Protein AF-A0A0D8ZLC8-F1 (afdb_monomer_lite)

Sequence (108 aa):
MIQVIFEQKEGVIIPVIACDVCNKRIEDVMQAAAVNLSILDMGKTPTKVLHVHKGKCHDLAEAQVKEQHGHYAGWEELSTHLYYLCYNLGLTPQWFEERDRQFEDDGV

Structure (mmCIF, N/CA/C/O backbone):
data_AF-A0A0D8ZLC8-F1
#
_entry.id   AF-A0A0D8ZLC8-F1
#
loop_
_atom_site.group_PDB
_atom_site.id
_atom_site.type_symbol
_atom_site.label_atom_id
_atom_site.label_alt_id
_atom_site.label_comp_id
_atom_site.label_asym_id
_atom_site.label_entity_id
_atom_site.label_seq_id
_atom_site.pdbx_PDB_ins_code
_atom_site.Cartn_x
_atom_site.Cartn_y
_atom_site.Cartn_z
_atom_site.occupancy
_atom_site.B_iso_or_equiv
_atom_site.auth_seq_id
_atom_site.auth_comp_id
_atom_site.auth_asym_id
_atom_site.auth_atom_id
_atom_site.pdbx_PDB_model_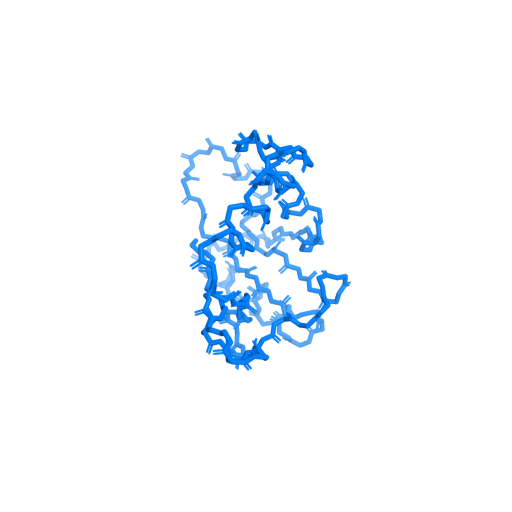num
ATOM 1 N N . MET A 1 1 ? -5.834 3.365 -7.049 1.00 77.38 1 MET A N 1
ATOM 2 C CA . MET A 1 1 ? -7.040 3.169 -6.217 1.00 77.38 1 MET A CA 1
ATOM 3 C C . MET A 1 1 ? -6.702 2.053 -5.251 1.00 77.38 1 MET A C 1
ATOM 5 O O . MET A 1 1 ? -6.269 1.017 -5.731 1.00 77.38 1 MET A O 1
ATOM 9 N N . ILE A 1 2 ? -6.784 2.300 -3.943 1.00 87.19 2 ILE A N 1
ATOM 10 C CA . ILE A 1 2 ? -6.483 1.287 -2.921 1.00 87.19 2 ILE A CA 1
ATOM 11 C C . ILE A 1 2 ? -7.651 0.302 -2.891 1.00 87.19 2 ILE A C 1
ATOM 13 O O . ILE A 1 2 ? -8.794 0.729 -2.718 1.00 87.19 2 ILE A O 1
ATOM 17 N N . GLN A 1 3 ? -7.380 -0.988 -3.087 1.00 92.75 3 GLN A N 1
ATOM 18 C CA . GLN A 1 3 ? -8.407 -2.011 -2.952 1.00 92.75 3 GLN A CA 1
ATOM 19 C C . GLN A 1 3 ? -8.657 -2.289 -1.470 1.00 92.75 3 GLN A C 1
ATOM 21 O O . GLN A 1 3 ? -7.728 -2.560 -0.708 1.00 92.75 3 GLN A O 1
ATOM 26 N N . VAL A 1 4 ? -9.924 -2.226 -1.065 1.00 94.81 4 VAL A N 1
ATOM 27 C CA . VAL A 1 4 ? -10.349 -2.496 0.309 1.00 94.81 4 VAL A CA 1
ATOM 28 C C . VAL A 1 4 ? -11.380 -3.616 0.345 1.00 94.81 4 VAL A C 1
ATOM 30 O O . VAL A 1 4 ? -12.185 -3.765 -0.575 1.00 94.81 4 VAL A O 1
ATOM 33 N N . ILE A 1 5 ? -11.358 -4.387 1.424 1.00 94.75 5 ILE A N 1
ATOM 34 C CA . ILE A 1 5 ? -12.447 -5.277 1.834 1.00 94.75 5 ILE A CA 1
ATOM 35 C C . ILE A 1 5 ? -12.943 -4.824 3.207 1.00 94.75 5 ILE A C 1
ATOM 37 O O . ILE A 1 5 ? -12.228 -4.132 3.929 1.00 94.75 5 ILE A O 1
ATOM 41 N N . PHE A 1 6 ? -14.174 -5.180 3.553 1.00 93.19 6 PHE A N 1
ATOM 42 C CA . PHE A 1 6 ? -14.757 -4.849 4.849 1.00 93.19 6 PHE A CA 1
ATOM 43 C C . PHE A 1 6 ? -14.756 -6.087 5.737 1.00 93.19 6 PHE A C 1
ATOM 45 O O . PHE A 1 6 ? -15.240 -7.144 5.332 1.00 93.19 6 PHE A O 1
ATOM 52 N N . GLU A 1 7 ? -14.212 -5.948 6.940 1.00 90.00 7 GLU A N 1
ATOM 53 C CA . GLU A 1 7 ? -14.169 -7.004 7.948 1.00 90.00 7 GLU A CA 1
ATOM 54 C C . GLU A 1 7 ? -14.911 -6.559 9.204 1.00 90.00 7 GLU A C 1
ATOM 56 O O . GLU A 1 7 ? -14.916 -5.379 9.546 1.00 90.00 7 GLU A O 1
ATOM 61 N N . GLN A 1 8 ? -15.531 -7.509 9.905 1.00 88.38 8 GLN A N 1
ATOM 62 C CA . GLN A 1 8 ? -16.115 -7.246 11.214 1.00 88.38 8 GLN A CA 1
ATOM 63 C C . GLN A 1 8 ? -15.069 -7.514 12.298 1.00 88.38 8 GLN A C 1
ATOM 65 O O . GLN A 1 8 ? -14.565 -8.632 12.414 1.00 88.38 8 GLN A O 1
ATOM 70 N N . LYS A 1 9 ? -14.765 -6.506 13.113 1.00 79.94 9 LYS A N 1
ATOM 71 C CA . LYS A 1 9 ? -13.901 -6.618 14.288 1.00 79.94 9 LYS A CA 1
ATOM 72 C C . LYS A 1 9 ? -14.623 -6.008 15.481 1.00 79.94 9 LYS A C 1
ATOM 74 O O . LYS A 1 9 ? -15.055 -4.868 15.410 1.00 79.94 9 LYS A O 1
ATOM 79 N N . GLU A 1 10 ? -14.776 -6.785 16.554 1.00 83.94 10 GLU A N 1
ATOM 80 C CA . GLU A 1 10 ? -15.400 -6.320 17.809 1.00 83.94 10 GLU A CA 1
ATOM 81 C C . GLU A 1 10 ? -16.801 -5.708 17.606 1.00 83.94 10 GLU A C 1
ATOM 83 O O . GLU A 1 10 ? -17.203 -4.781 18.290 1.00 83.94 10 GLU A O 1
ATOM 88 N N . GLY A 1 11 ? -17.567 -6.245 16.649 1.00 83.19 11 GLY A N 1
ATOM 89 C CA . GLY A 1 11 ? -18.906 -5.747 16.313 1.00 83.19 11 GLY A CA 1
ATOM 90 C C . GLY A 1 11 ? -18.924 -4.631 15.264 1.00 83.19 11 GLY A C 1
ATOM 91 O O . GLY A 1 11 ? -19.959 -4.440 14.630 1.00 83.19 11 GLY A O 1
ATOM 92 N N . VAL A 1 12 ? -17.784 -3.997 14.982 1.00 78.44 12 VAL A N 1
ATOM 93 C CA . VAL A 1 12 ? -17.655 -2.877 14.041 1.00 78.44 12 VAL A CA 1
ATOM 94 C C . VAL A 1 12 ? -17.198 -3.363 12.665 1.00 78.44 12 VAL A C 1
ATOM 96 O O . VAL A 1 12 ? -16.306 -4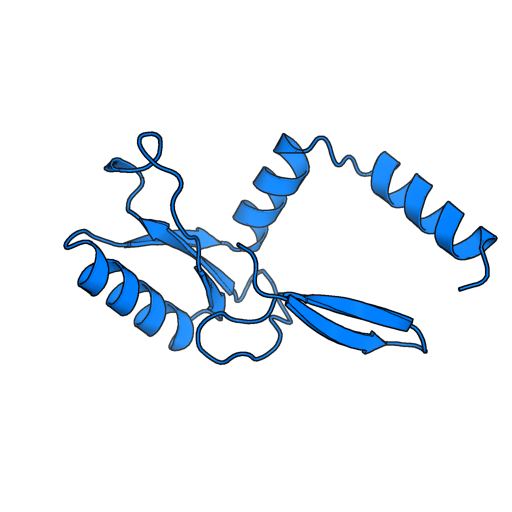.204 12.552 1.00 78.44 12 VAL A O 1
ATOM 99 N N . ILE A 1 13 ? -17.801 -2.836 11.595 1.00 87.75 13 ILE A N 1
ATOM 100 C CA . ILE A 1 13 ? -17.371 -3.093 10.214 1.00 87.75 13 ILE A CA 1
ATOM 101 C C . ILE A 1 13 ? -16.285 -2.080 9.844 1.00 87.75 13 ILE A C 1
ATOM 103 O O . ILE A 1 13 ? -16.564 -0.889 9.721 1.00 87.75 13 ILE A O 1
ATOM 107 N N . ILE A 1 14 ? -15.059 -2.556 9.632 1.00 88.69 14 ILE A N 1
ATOM 108 C CA . ILE A 1 14 ? -13.896 -1.725 9.312 1.00 88.69 14 ILE A CA 1
ATOM 109 C C . ILE A 1 14 ? -13.350 -2.037 7.911 1.00 88.69 14 ILE A C 1
ATOM 111 O O . ILE A 1 14 ? -13.314 -3.203 7.505 1.00 88.69 14 ILE A O 1
ATOM 115 N N . PRO A 1 15 ? -12.908 -1.024 7.146 1.00 93.19 15 PRO A N 1
ATOM 116 C CA . PRO A 1 15 ? -12.197 -1.253 5.899 1.00 93.19 15 PRO A CA 1
ATOM 117 C C . PRO A 1 15 ? -10.762 -1.713 6.183 1.00 93.19 15 PRO A C 1
ATOM 119 O O . PRO A 1 15 ? -10.059 -1.138 7.013 1.00 93.19 15 PRO A O 1
ATOM 122 N N . VAL A 1 16 ? -10.298 -2.717 5.445 1.00 94.50 16 VAL A N 1
ATOM 123 C CA . VAL A 1 16 ? -8.910 -3.190 5.466 1.00 94.50 16 VAL A CA 1
ATOM 124 C C . VAL A 1 16 ? -8.365 -3.259 4.045 1.00 94.50 16 VAL A C 1
ATOM 126 O O . VAL A 1 16 ? -9.103 -3.522 3.094 1.00 94.50 16 VAL A O 1
ATOM 129 N N . ILE A 1 17 ? -7.063 -3.021 3.886 1.00 96.06 17 ILE A N 1
ATOM 130 C CA . ILE A 1 17 ? -6.407 -3.085 2.577 1.00 96.06 17 ILE A CA 1
ATOM 131 C C . ILE A 1 17 ? -6.351 -4.547 2.124 1.00 96.06 17 ILE A C 1
ATOM 133 O O . ILE A 1 17 ? -5.887 -5.423 2.860 1.00 96.06 17 ILE A O 1
ATOM 137 N N . ALA A 1 18 ? -6.808 -4.802 0.902 1.00 97.44 18 ALA A N 1
ATOM 138 C CA . ALA A 1 18 ? -6.710 -6.101 0.257 1.00 97.44 18 ALA A CA 1
ATOM 139 C C . ALA A 1 18 ? -5.552 -6.115 -0.741 1.00 97.44 18 ALA A C 1
ATOM 141 O O . ALA A 1 18 ? -5.291 -5.133 -1.430 1.00 97.44 18 ALA A O 1
ATOM 142 N N . CYS A 1 19 ? -4.880 -7.259 -0.832 1.00 98.00 19 CYS A N 1
ATOM 143 C CA . CYS A 1 19 ? -3.869 -7.502 -1.845 1.00 98.00 19 CYS A CA 1
ATOM 144 C C . CYS A 1 19 ? -4.519 -7.533 -3.234 1.00 98.00 19 CYS A C 1
ATOM 146 O O . CYS A 1 19 ? -5.364 -8.393 -3.489 1.00 98.00 19 CYS A O 1
ATOM 148 N N . ASP A 1 20 ? -4.075 -6.661 -4.140 1.00 97.19 20 ASP A N 1
ATOM 149 C CA . ASP A 1 20 ? -4.584 -6.545 -5.517 1.00 97.19 20 ASP A CA 1
ATOM 150 C C . ASP A 1 20 ? -4.408 -7.842 -6.346 1.00 97.19 20 ASP A C 1
ATOM 152 O O . ASP A 1 20 ? -5.018 -7.995 -7.402 1.00 97.19 20 ASP A O 1
ATOM 156 N N . VAL A 1 21 ? -3.581 -8.792 -5.884 1.00 97.06 21 VAL A N 1
ATOM 157 C CA . VAL A 1 21 ? -3.313 -10.069 -6.575 1.00 97.06 21 VAL A CA 1
ATOM 158 C C . VAL A 1 21 ? -4.135 -11.225 -6.008 1.00 97.06 21 VAL A C 1
ATOM 160 O O . VAL A 1 21 ? -4.783 -11.950 -6.759 1.00 97.06 21 VAL A O 1
ATOM 163 N N . CYS A 1 22 ? -4.103 -11.447 -4.691 1.00 97.31 22 CYS A N 1
ATOM 164 C CA . CYS A 1 22 ? -4.763 -12.608 -4.080 1.00 97.31 22 CYS A CA 1
ATOM 165 C C . CYS A 1 22 ? -6.117 -12.284 -3.432 1.00 97.31 22 CYS A C 1
ATOM 167 O O . CYS A 1 22 ? -6.787 -13.199 -2.955 1.00 97.31 22 CYS A O 1
ATOM 169 N N . ASN A 1 23 ? -6.510 -11.005 -3.404 1.00 96.19 23 ASN A N 1
ATOM 170 C CA . ASN A 1 23 ? -7.731 -10.475 -2.786 1.00 96.19 23 ASN A CA 1
ATOM 171 C C . ASN A 1 23 ? -7.877 -10.751 -1.279 1.00 96.19 23 ASN A C 1
ATOM 173 O O . ASN A 1 23 ? -8.949 -10.545 -0.716 1.00 96.19 23 ASN A O 1
ATOM 177 N N . LYS A 1 24 ? -6.815 -11.211 -0.608 1.00 96.56 24 LYS A N 1
ATOM 178 C CA . LYS A 1 24 ? -6.794 -11.394 0.848 1.00 96.56 24 LYS A CA 1
ATOM 179 C C . LYS A 1 24 ? -6.317 -10.125 1.539 1.00 96.56 24 LYS A C 1
ATOM 181 O O . LYS A 1 24 ? -5.544 -9.358 0.960 1.00 96.56 24 LYS A O 1
ATOM 186 N N . ARG A 1 25 ? -6.726 -9.947 2.794 1.00 96.38 25 ARG A N 1
ATOM 187 C CA . ARG A 1 25 ? -6.263 -8.865 3.663 1.00 96.38 25 ARG A CA 1
ATOM 188 C C . ARG A 1 25 ? -4.736 -8.810 3.745 1.00 96.38 25 ARG A C 1
ATOM 190 O O . ARG A 1 25 ? -4.056 -9.834 3.828 1.00 96.38 25 ARG A O 1
ATOM 197 N N . ILE A 1 26 ? -4.202 -7.596 3.764 1.00 97.19 26 ILE A N 1
ATOM 198 C CA . ILE A 1 26 ? -2.832 -7.321 4.187 1.00 97.19 26 ILE A CA 1
ATOM 199 C C . ILE A 1 26 ? -2.840 -7.133 5.708 1.00 97.19 26 ILE A C 1
ATOM 201 O O . ILE A 1 26 ? -3.417 -6.177 6.222 1.00 97.19 26 ILE A O 1
ATOM 205 N N . GLU A 1 27 ? -2.255 -8.087 6.432 1.00 95.25 27 GLU A N 1
ATOM 206 C CA . GLU A 1 27 ? -2.227 -8.092 7.904 1.00 95.25 27 GLU A CA 1
ATOM 207 C C . GLU A 1 27 ? -1.037 -7.314 8.475 1.00 95.25 27 GLU A C 1
ATOM 209 O O . GLU A 1 27 ? -1.157 -6.707 9.536 1.00 95.25 27 GLU A O 1
ATOM 214 N N . ASP A 1 28 ? 0.084 -7.301 7.750 1.00 95.88 28 ASP A N 1
ATOM 215 C CA . ASP A 1 28 ? 1.312 -6.605 8.121 1.00 95.88 28 ASP A CA 1
ATOM 216 C C . ASP A 1 28 ? 1.818 -5.776 6.936 1.00 95.88 28 ASP A C 1
ATOM 218 O O . ASP A 1 28 ? 2.201 -6.307 5.888 1.00 95.88 28 ASP A O 1
ATOM 222 N N . VAL A 1 29 ? 1.829 -4.455 7.113 1.00 94.25 29 VAL A N 1
ATOM 223 C CA . VAL A 1 29 ? 2.307 -3.499 6.106 1.00 94.25 29 VAL A CA 1
ATOM 224 C C . VAL A 1 29 ? 3.805 -3.637 5.823 1.00 94.25 29 VAL A C 1
ATOM 226 O O . VAL A 1 29 ? 4.242 -3.294 4.730 1.00 94.25 29 VAL A O 1
ATOM 229 N N . MET A 1 30 ? 4.592 -4.184 6.755 1.00 95.00 30 MET A N 1
ATOM 230 C CA . MET A 1 30 ? 6.020 -4.469 6.562 1.00 95.00 30 MET A CA 1
ATOM 231 C C . MET A 1 30 ? 6.253 -5.732 5.721 1.00 95.00 30 MET A C 1
ATOM 233 O O . MET A 1 30 ? 7.363 -5.966 5.240 1.00 95.00 30 MET A O 1
ATOM 237 N N . GLN A 1 31 ? 5.216 -6.551 5.522 1.00 96.81 31 GLN A N 1
ATOM 238 C CA . GLN A 1 31 ? 5.207 -7.710 4.623 1.00 96.81 31 GLN A CA 1
ATOM 239 C C . GLN A 1 31 ? 4.416 -7.435 3.338 1.00 96.81 31 GLN A C 1
ATOM 241 O O . GLN A 1 31 ? 3.962 -8.361 2.660 1.00 96.81 31 GLN A O 1
ATOM 246 N N . ALA A 1 32 ? 4.276 -6.162 2.973 1.00 97.81 32 ALA A N 1
ATOM 247 C CA . ALA A 1 32 ? 3.584 -5.730 1.772 1.00 97.81 32 ALA A CA 1
ATOM 248 C C . ALA A 1 32 ? 4.352 -4.630 1.032 1.00 97.81 32 ALA A C 1
ATOM 250 O O . ALA A 1 32 ? 5.229 -3.971 1.586 1.00 97.81 32 ALA A O 1
ATOM 251 N N . ALA A 1 33 ? 4.014 -4.451 -0.238 1.00 97.50 33 ALA A N 1
ATOM 252 C CA . ALA A 1 33 ? 4.628 -3.482 -1.128 1.00 97.50 33 ALA A CA 1
ATOM 253 C C . ALA A 1 33 ? 3.560 -2.712 -1.909 1.00 97.50 33 ALA A C 1
ATOM 255 O O . ALA A 1 33 ? 2.476 -3.231 -2.190 1.00 97.50 33 ALA A O 1
ATOM 256 N N . ALA A 1 34 ? 3.901 -1.481 -2.269 1.00 95.69 34 ALA A N 1
ATOM 257 C CA . ALA A 1 34 ? 3.193 -0.673 -3.244 1.00 95.69 34 ALA A CA 1
ATOM 258 C C . ALA A 1 34 ? 3.982 -0.706 -4.561 1.00 95.69 34 ALA A C 1
ATOM 260 O O . ALA A 1 34 ? 5.073 -0.145 -4.649 1.00 95.69 34 ALA A O 1
ATOM 261 N N . VAL A 1 35 ? 3.446 -1.385 -5.574 1.00 94.06 35 VAL A N 1
ATOM 262 C CA . VAL A 1 35 ? 4.060 -1.556 -6.898 1.00 94.06 35 VAL A CA 1
ATOM 263 C C . VAL A 1 35 ? 3.473 -0.539 -7.864 1.00 94.06 35 VAL A C 1
ATOM 265 O O . VAL A 1 35 ? 2.254 -0.384 -7.959 1.00 94.06 35 VAL A O 1
ATOM 268 N N . ASN A 1 36 ? 4.332 0.156 -8.596 1.00 88.56 36 ASN A N 1
ATOM 269 C CA . ASN A 1 36 ? 3.970 1.220 -9.520 1.00 88.56 36 ASN A CA 1
ATOM 270 C C . ASN A 1 36 ? 4.818 1.165 -10.803 1.00 88.56 36 ASN A C 1
ATOM 272 O O . ASN A 1 36 ? 5.697 0.316 -10.966 1.00 88.56 36 ASN A O 1
ATOM 276 N N . LEU A 1 37 ? 4.532 2.065 -11.748 1.00 81.88 37 LEU A N 1
ATOM 277 C CA . LEU A 1 37 ? 5.463 2.319 -12.848 1.00 81.88 37 LEU A CA 1
ATOM 278 C C . LEU A 1 37 ? 6.759 2.904 -12.305 1.00 81.88 37 LEU A C 1
ATOM 280 O O . LEU A 1 37 ? 6.712 3.695 -11.366 1.00 81.88 37 LEU A O 1
ATOM 284 N N . SER A 1 38 ? 7.882 2.569 -12.947 1.00 71.12 38 SER A N 1
ATOM 285 C CA . SER A 1 38 ? 9.194 3.134 -12.626 1.00 71.12 38 SER A CA 1
ATOM 286 C C . SER A 1 38 ? 9.125 4.630 -12.312 1.00 71.12 38 SER A C 1
ATOM 288 O O . SER A 1 38 ? 8.456 5.399 -13.005 1.00 71.12 38 SER A O 1
ATOM 290 N N . ILE A 1 39 ? 9.904 5.059 -11.318 1.00 63.91 39 ILE A N 1
ATOM 291 C CA . ILE A 1 39 ? 10.029 6.464 -10.911 1.00 63.91 39 ILE A CA 1
ATOM 292 C C . ILE A 1 39 ? 10.408 7.406 -12.066 1.00 63.91 39 ILE A C 1
ATOM 294 O O . ILE A 1 39 ? 10.094 8.591 -12.020 1.00 63.91 39 ILE A O 1
ATOM 298 N N . LEU A 1 40 ? 11.031 6.880 -13.127 1.00 63.62 40 LEU A N 1
ATOM 299 C CA . LEU A 1 40 ? 11.366 7.627 -14.344 1.00 63.62 40 LEU A CA 1
ATOM 300 C C . LEU A 1 40 ? 10.124 8.093 -15.130 1.00 63.62 40 LEU A C 1
ATOM 302 O O . LEU A 1 40 ? 10.198 9.081 -15.863 1.00 63.62 40 LEU A O 1
ATOM 306 N N . ASP A 1 41 ? 8.989 7.421 -14.934 1.00 61.09 41 ASP A N 1
ATOM 307 C CA . ASP A 1 41 ? 7.700 7.723 -15.560 1.00 61.09 41 ASP A CA 1
ATOM 308 C C . ASP A 1 41 ? 6.724 8.429 -14.597 1.00 61.09 41 ASP A C 1
ATOM 310 O O . ASP A 1 41 ? 5.676 8.939 -15.015 1.00 61.09 41 ASP A O 1
ATOM 314 N N . MET A 1 42 ? 7.066 8.505 -13.305 1.00 60.22 42 MET A N 1
ATOM 315 C CA . MET A 1 42 ? 6.242 9.150 -12.282 1.00 60.22 42 MET A CA 1
ATOM 316 C C . MET A 1 42 ? 6.226 10.678 -12.469 1.00 60.22 42 MET A C 1
ATOM 318 O O . MET A 1 42 ? 7.262 11.329 -12.563 1.00 60.22 42 MET A O 1
ATOM 322 N N . GLY A 1 43 ? 5.021 11.261 -12.524 1.00 60.31 43 GLY A N 1
ATOM 323 C CA . GLY A 1 43 ? 4.797 12.714 -12.619 1.00 60.31 43 GLY A CA 1
ATOM 324 C C . GLY A 1 43 ? 4.180 13.204 -13.932 1.00 60.31 43 GLY A C 1
ATOM 325 O O . GLY A 1 43 ? 3.755 14.354 -14.008 1.00 60.31 43 GLY A O 1
ATOM 326 N N . LYS A 1 44 ? 4.074 12.348 -14.957 1.00 59.41 44 LYS A N 1
ATOM 327 C CA . LYS A 1 44 ? 3.435 12.711 -16.240 1.00 59.41 44 LYS A CA 1
ATOM 328 C C . LYS A 1 44 ? 1.985 12.252 -16.354 1.00 59.41 44 LYS A C 1
ATOM 330 O O . LYS A 1 44 ? 1.216 12.858 -17.093 1.00 59.41 44 LYS A O 1
ATOM 335 N N . THR A 1 45 ? 1.606 11.196 -15.635 1.00 61.06 45 THR A N 1
ATOM 336 C CA . THR A 1 45 ? 0.249 10.637 -15.666 1.00 61.06 45 THR A CA 1
ATOM 337 C C . THR A 1 45 ? -0.138 10.051 -14.307 1.00 61.06 45 THR A C 1
ATOM 339 O O . THR A 1 45 ? 0.743 9.604 -13.570 1.00 61.06 45 THR A O 1
ATOM 342 N N . PRO A 1 46 ? -1.434 10.054 -13.946 1.00 65.31 46 PRO A N 1
ATOM 343 C CA . PRO A 1 46 ? -1.924 9.290 -12.807 1.00 65.31 46 PRO A CA 1
ATOM 344 C C . PRO A 1 46 ? -1.661 7.797 -13.025 1.00 65.31 46 PRO A C 1
ATOM 346 O O . PRO A 1 46 ? -2.219 7.190 -13.940 1.00 65.31 46 PRO A O 1
ATOM 349 N N . THR A 1 47 ? -0.828 7.203 -12.176 1.00 75.56 47 THR A N 1
ATOM 350 C CA . THR A 1 47 ? -0.472 5.786 -12.277 1.00 75.56 47 THR A CA 1
ATOM 351 C C . THR A 1 47 ? -1.296 4.946 -11.309 1.00 75.56 47 THR A C 1
ATOM 353 O O . THR A 1 47 ? -1.510 5.329 -10.156 1.00 75.56 47 THR A O 1
ATOM 356 N N . LYS A 1 48 ? -1.744 3.764 -11.749 1.00 82.88 48 LYS A N 1
ATOM 357 C CA . LYS A 1 48 ? -2.299 2.769 -10.829 1.00 82.88 48 LYS A CA 1
ATOM 358 C C . LYS A 1 48 ? -1.162 2.191 -9.978 1.00 82.88 48 LYS A C 1
ATOM 360 O O . LYS A 1 48 ? -0.179 1.704 -10.520 1.00 82.88 48 LYS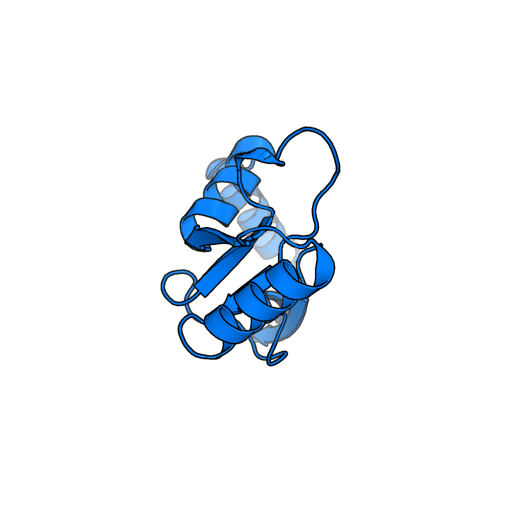 A O 1
ATOM 365 N N . VAL A 1 49 ? -1.331 2.235 -8.660 1.00 91.25 49 VAL A N 1
ATOM 366 C CA . VAL A 1 49 ? -0.468 1.556 -7.684 1.00 91.25 49 VAL A CA 1
ATOM 367 C C . VAL A 1 49 ? -1.170 0.278 -7.232 1.00 91.25 49 VAL A C 1
ATOM 369 O O . VAL A 1 49 ? -2.364 0.333 -6.921 1.00 91.25 49 VAL A O 1
ATOM 372 N N . LEU A 1 50 ? -0.453 -0.845 -7.234 1.00 94.88 50 LEU A N 1
ATOM 373 C CA . LEU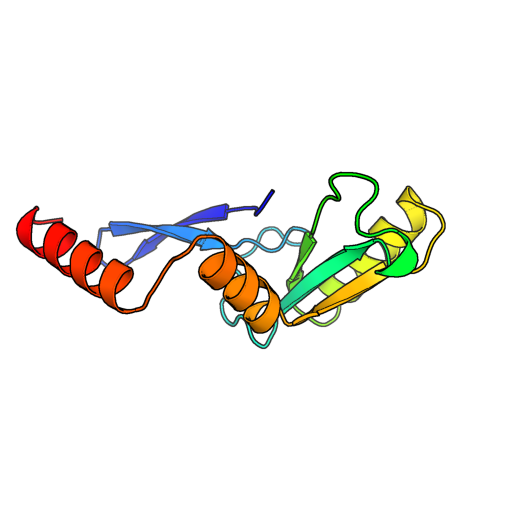 A 1 50 ? -0.911 -2.137 -6.722 1.00 94.88 50 LEU A CA 1
ATOM 374 C C . LEU A 1 50 ? -0.357 -2.341 -5.311 1.00 94.88 50 LEU A C 1
ATOM 376 O O . LEU A 1 50 ? 0.845 -2.229 -5.102 1.00 94.88 50 LEU A O 1
ATOM 380 N N . HIS A 1 51 ? -1.213 -2.669 -4.353 1.00 97.25 51 HIS A N 1
ATOM 381 C CA . HIS A 1 51 ? -0.843 -2.976 -2.976 1.00 97.25 51 HIS A CA 1
ATOM 382 C C . HIS A 1 51 ? -0.880 -4.488 -2.821 1.00 97.25 51 HIS A C 1
ATOM 384 O O . HIS A 1 51 ? -1.923 -5.114 -3.005 1.00 97.25 51 HIS A O 1
ATOM 390 N N . VAL A 1 52 ? 0.259 -5.104 -2.533 1.00 98.00 52 VAL A N 1
ATOM 391 C CA . VAL A 1 52 ? 0.394 -6.562 -2.600 1.00 98.00 52 VAL A CA 1
ATOM 392 C C . VAL A 1 52 ? 1.226 -7.102 -1.455 1.00 98.00 52 VAL A C 1
ATOM 394 O O . VAL A 1 52 ? 2.102 -6.418 -0.934 1.00 98.00 52 VAL A O 1
ATOM 397 N N . HIS A 1 53 ? 0.981 -8.354 -1.066 1.00 98.50 53 HIS A N 1
ATOM 398 C CA . HIS A 1 53 ? 1.894 -9.068 -0.171 1.00 98.50 53 HIS A CA 1
ATOM 399 C C . HIS A 1 53 ? 3.265 -9.238 -0.830 1.00 98.50 53 HIS A C 1
ATOM 401 O O . HIS A 1 53 ? 3.358 -9.456 -2.041 1.00 98.50 53 HIS A O 1
ATOM 407 N N . LYS A 1 54 ? 4.326 -9.228 -0.026 1.00 97.06 54 LYS A N 1
ATOM 408 C CA . LYS A 1 54 ? 5.670 -9.587 -0.484 1.00 97.06 54 LYS A CA 1
ATOM 409 C C . LYS A 1 54 ? 5.755 -11.051 -0.928 1.00 97.06 54 LYS A C 1
ATOM 411 O O . LYS A 1 54 ? 4.914 -11.890 -0.595 1.00 97.06 54 LYS A O 1
ATOM 416 N N . GLY A 1 55 ? 6.802 -11.356 -1.692 1.00 96.12 55 GLY A N 1
ATOM 417 C CA . GLY A 1 55 ? 7.025 -12.672 -2.287 1.00 96.12 55 GLY A CA 1
ATOM 418 C C . GLY A 1 55 ? 6.158 -12.870 -3.526 1.00 96.12 55 GLY A C 1
ATOM 419 O O . GLY A 1 55 ? 6.086 -11.998 -4.381 1.00 96.12 55 GLY A O 1
ATOM 420 N N . LYS A 1 56 ? 5.440 -13.992 -3.614 1.00 97.50 56 LYS A N 1
ATOM 421 C CA . LYS A 1 56 ? 4.758 -14.391 -4.856 1.00 97.50 56 LYS A CA 1
ATOM 422 C C . LYS A 1 56 ? 3.759 -13.359 -5.399 1.00 97.50 56 LYS A C 1
ATOM 424 O O . LYS A 1 56 ? 3.635 -13.226 -6.611 1.00 97.50 56 LYS A O 1
ATOM 429 N N . CYS A 1 57 ? 3.014 -12.661 -4.536 1.00 98.19 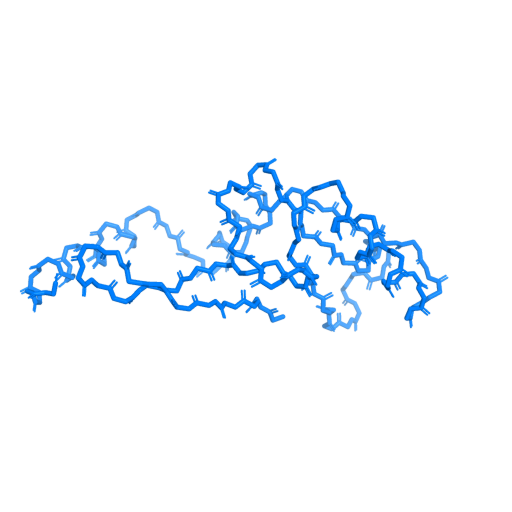57 CYS A N 1
ATOM 430 C CA . CYS A 1 57 ? 2.079 -11.631 -5.009 1.00 98.19 57 CYS A CA 1
ATOM 431 C C . CYS A 1 57 ? 2.825 -10.418 -5.576 1.00 98.19 57 CYS A C 1
ATOM 433 O O . CYS A 1 57 ? 2.385 -9.848 -6.569 1.00 98.19 57 CYS A O 1
ATOM 435 N N . HIS A 1 58 ? 3.966 -10.072 -4.982 1.00 97.12 58 HIS A N 1
ATOM 436 C CA . HIS A 1 58 ? 4.843 -9.015 -5.461 1.00 97.12 58 HIS A CA 1
ATOM 437 C C . HIS A 1 58 ? 5.423 -9.347 -6.839 1.00 97.12 58 HIS A C 1
ATOM 439 O O . HIS A 1 58 ? 5.232 -8.566 -7.767 1.00 97.12 58 HIS A O 1
ATOM 445 N N . ASP A 1 59 ? 5.991 -10.544 -7.008 1.00 96.31 59 ASP A N 1
ATOM 446 C CA . ASP A 1 59 ? 6.564 -10.986 -8.288 1.00 96.31 59 ASP A CA 1
ATOM 447 C C . ASP A 1 59 ? 5.522 -10.951 -9.425 1.00 96.31 59 ASP A C 1
ATOM 449 O O . ASP A 1 59 ? 5.805 -10.539 -10.552 1.00 96.31 59 ASP A O 1
ATOM 453 N N . LEU A 1 60 ? 4.283 -11.366 -9.125 1.00 96.88 60 LEU A N 1
ATOM 454 C CA . LEU A 1 60 ? 3.169 -11.326 -10.077 1.00 96.88 60 LEU A CA 1
ATOM 455 C C . LEU A 1 60 ? 2.762 -9.892 -10.432 1.00 96.88 60 LEU A C 1
ATOM 457 O O . LEU A 1 60 ? 2.482 -9.609 -11.596 1.00 96.88 60 LEU A O 1
ATOM 461 N N . ALA A 1 61 ? 2.739 -8.990 -9.451 1.00 94.81 61 ALA A N 1
ATOM 462 C CA . ALA A 1 61 ? 2.411 -7.589 -9.674 1.00 94.81 61 ALA A CA 1
ATOM 463 C C . ALA A 1 61 ? 3.476 -6.878 -10.518 1.00 94.81 61 ALA A C 1
ATOM 465 O O . ALA A 1 61 ? 3.128 -6.153 -11.449 1.00 94.81 61 ALA A O 1
ATOM 466 N N . GLU A 1 62 ? 4.763 -7.124 -10.259 1.00 93.44 62 GLU A N 1
ATOM 467 C CA . GLU A 1 62 ? 5.850 -6.581 -11.081 1.00 93.44 62 GLU A CA 1
ATOM 468 C C . GLU A 1 62 ? 5.764 -7.083 -12.528 1.00 93.44 62 GLU A C 1
ATOM 470 O O . GLU A 1 62 ? 5.894 -6.295 -13.469 1.00 93.44 62 GLU A O 1
ATOM 475 N N . ALA A 1 63 ? 5.491 -8.379 -12.723 1.00 92.94 63 ALA A N 1
ATOM 476 C CA . ALA A 1 63 ? 5.298 -8.957 -14.050 1.00 92.94 63 ALA A CA 1
ATOM 477 C C . ALA A 1 63 ? 4.108 -8.319 -14.785 1.00 92.94 63 ALA A C 1
ATOM 479 O O . ALA A 1 63 ? 4.240 -7.951 -15.952 1.00 92.94 63 ALA A O 1
ATOM 480 N N . GLN A 1 64 ? 2.982 -8.125 -14.091 1.00 91.38 64 GLN A N 1
ATOM 481 C CA . GLN A 1 64 ? 1.795 -7.475 -14.642 1.00 91.38 64 GLN A CA 1
ATOM 482 C C . GLN A 1 64 ? 2.086 -6.031 -15.075 1.00 91.38 64 GLN A C 1
ATOM 484 O O . GLN A 1 64 ? 1.713 -5.628 -16.176 1.00 91.38 64 GLN A O 1
ATOM 489 N N . VAL A 1 65 ? 2.764 -5.245 -14.235 1.00 88.25 65 VAL A N 1
ATOM 490 C CA . VAL A 1 65 ? 3.119 -3.853 -14.560 1.00 88.25 65 VAL A CA 1
ATOM 491 C C . VAL A 1 65 ? 4.069 -3.803 -15.757 1.00 88.25 65 VAL A C 1
ATOM 493 O O . VAL A 1 65 ? 3.876 -2.997 -16.671 1.00 88.25 65 VAL A O 1
ATOM 496 N N . LYS A 1 66 ? 5.055 -4.704 -15.798 1.00 87.00 66 LYS A N 1
ATOM 497 C CA . LYS A 1 66 ? 5.995 -4.811 -16.916 1.00 87.00 66 LYS A CA 1
ATOM 498 C C . LYS A 1 66 ? 5.300 -5.170 -18.228 1.00 87.00 66 LYS A C 1
ATOM 500 O O . LYS A 1 66 ? 5.626 -4.585 -19.258 1.00 87.00 66 LYS A O 1
ATOM 505 N N . GLU A 1 67 ? 4.348 -6.099 -18.204 1.00 87.56 67 GLU A N 1
ATOM 506 C CA . GLU A 1 67 ? 3.567 -6.484 -19.385 1.00 87.56 67 GLU A CA 1
ATOM 507 C C . GLU A 1 67 ? 2.714 -5.321 -19.908 1.00 87.56 67 GLU A C 1
ATOM 509 O O . GLU A 1 67 ? 2.679 -5.070 -21.110 1.00 87.56 67 GLU A O 1
ATOM 514 N N . GLN A 1 68 ? 2.066 -4.576 -19.010 1.00 82.81 68 GLN A N 1
ATOM 515 C CA . GLN A 1 68 ? 1.153 -3.494 -19.387 1.00 82.81 68 GLN A CA 1
ATOM 516 C C . GLN A 1 68 ? 1.863 -2.260 -19.950 1.00 82.81 68 GLN A C 1
ATOM 518 O O . GLN A 1 68 ? 1.277 -1.533 -20.752 1.00 82.81 68 GLN A O 1
ATOM 523 N N . HIS A 1 69 ? 3.105 -2.010 -19.533 1.00 77.06 69 HIS A N 1
ATOM 524 C CA . HIS A 1 69 ? 3.773 -0.738 -19.807 1.00 77.06 69 HIS A CA 1
ATOM 525 C C . HIS A 1 69 ? 5.139 -0.861 -20.487 1.00 77.06 69 HIS A C 1
ATOM 527 O O . HIS A 1 69 ? 5.716 0.155 -20.857 1.00 77.06 69 HIS A O 1
ATOM 533 N N . GLY A 1 70 ? 5.673 -2.072 -20.667 1.00 73.69 70 GLY A N 1
ATOM 534 C CA . GLY A 1 70 ? 6.949 -2.304 -21.355 1.00 73.69 70 GLY A CA 1
ATOM 535 C C . GLY A 1 70 ? 8.196 -1.816 -20.603 1.00 73.69 70 GLY A C 1
ATOM 536 O O . GLY A 1 70 ? 9.305 -1.931 -21.125 1.00 73.69 70 GLY A O 1
ATOM 537 N N . HIS A 1 71 ? 8.037 -1.304 -19.380 1.00 71.44 71 HIS A N 1
ATOM 538 C CA . HIS A 1 71 ? 9.102 -0.762 -18.533 1.00 71.44 71 HIS A CA 1
ATOM 539 C C . HIS A 1 71 ? 9.262 -1.565 -17.233 1.00 71.44 71 HIS A C 1
ATOM 541 O O . HIS A 1 71 ? 8.440 -2.420 -16.904 1.00 71.44 71 HIS A O 1
ATOM 547 N N . TYR A 1 72 ? 10.350 -1.319 -16.497 1.00 77.56 72 TYR A N 1
ATOM 548 C CA . TYR A 1 72 ? 10.559 -1.926 -15.179 1.00 77.56 72 TYR A CA 1
ATOM 549 C C . TYR A 1 72 ? 9.527 -1.398 -14.174 1.00 77.56 72 TYR A C 1
ATOM 551 O O . TYR A 1 72 ? 9.249 -0.199 -14.141 1.00 77.56 72 TYR A O 1
ATOM 559 N N . ALA A 1 73 ? 8.980 -2.288 -13.346 1.00 84.00 73 ALA A N 1
ATOM 560 C CA . ALA A 1 73 ? 8.155 -1.889 -12.214 1.00 84.00 73 ALA A CA 1
ATOM 561 C C . ALA A 1 73 ? 9.029 -1.191 -11.159 1.00 84.00 73 ALA A C 1
ATOM 563 O O . ALA A 1 73 ? 10.162 -1.606 -10.905 1.00 84.00 73 ALA A O 1
ATOM 564 N N . GLY A 1 74 ? 8.515 -0.108 -10.586 1.00 88.75 74 GLY A N 1
ATOM 565 C CA . GLY A 1 74 ? 9.018 0.451 -9.340 1.00 88.75 74 GLY A CA 1
ATOM 566 C C . GLY A 1 74 ? 8.229 -0.130 -8.173 1.00 88.75 74 GLY A C 1
ATOM 567 O O . GLY A 1 74 ? 7.074 -0.533 -8.331 1.00 88.75 74 GLY A O 1
ATOM 568 N N . TRP A 1 75 ? 8.834 -0.170 -6.993 1.00 92.69 75 TRP A N 1
ATOM 569 C CA . TRP A 1 75 ? 8.105 -0.508 -5.780 1.00 92.69 75 TRP A CA 1
ATOM 570 C C . TRP A 1 75 ? 8.711 0.173 -4.558 1.00 92.69 75 TRP A C 1
ATOM 572 O O . TRP A 1 75 ? 9.886 0.547 -4.540 1.00 92.69 75 TRP A O 1
ATOM 582 N N . GLU A 1 76 ? 7.884 0.319 -3.533 1.00 94.12 76 GLU A N 1
ATOM 583 C CA . GLU A 1 76 ? 8.288 0.737 -2.196 1.00 94.12 76 GLU A CA 1
ATOM 584 C C . GLU A 1 76 ? 7.551 -0.088 -1.134 1.00 94.12 76 GLU A C 1
ATOM 586 O O . GLU A 1 76 ? 6.527 -0.723 -1.404 1.00 94.12 76 GLU A O 1
ATOM 591 N N . GLU A 1 77 ? 8.082 -0.091 0.085 1.00 96.69 77 GLU A N 1
ATOM 592 C CA . GLU A 1 77 ? 7.418 -0.685 1.247 1.00 96.69 77 GLU A CA 1
ATOM 593 C C . GLU A 1 77 ? 6.028 -0.070 1.451 1.00 96.69 77 GLU A C 1
ATOM 595 O O . GLU A 1 77 ? 5.875 1.155 1.411 1.00 96.69 77 GLU A O 1
ATOM 600 N N . LEU A 1 78 ? 5.010 -0.899 1.719 1.00 96.50 78 LEU A N 1
ATOM 601 C CA . LEU A 1 78 ? 3.643 -0.392 1.883 1.00 96.50 78 LEU A CA 1
ATOM 602 C C . LEU A 1 78 ? 3.535 0.583 3.066 1.00 96.50 78 LEU A C 1
ATOM 604 O O . LEU A 1 78 ? 2.799 1.563 2.992 1.00 96.50 78 LEU A O 1
ATOM 608 N N . SER A 1 79 ? 4.284 0.350 4.143 1.00 96.31 79 SER A N 1
ATOM 609 C CA . SER A 1 79 ? 4.339 1.262 5.291 1.00 96.31 79 SER A CA 1
ATOM 610 C C . SER A 1 79 ? 4.833 2.660 4.903 1.00 96.31 79 SER A C 1
ATOM 612 O O . SER A 1 79 ? 4.205 3.654 5.266 1.00 96.31 79 SER A O 1
ATOM 614 N N . THR A 1 80 ? 5.908 2.737 4.118 1.00 95.12 80 THR A N 1
ATOM 615 C CA . THR A 1 80 ? 6.458 3.992 3.586 1.00 95.12 80 THR A CA 1
ATOM 616 C C . THR A 1 80 ? 5.459 4.684 2.665 1.00 95.12 80 THR A C 1
ATOM 618 O O . THR A 1 80 ? 5.208 5.881 2.815 1.00 95.12 80 THR A O 1
ATOM 621 N N . HIS A 1 81 ? 4.822 3.923 1.773 1.00 94.38 81 HIS A N 1
ATOM 622 C CA . HIS A 1 81 ? 3.800 4.443 0.872 1.00 94.38 81 HIS A CA 1
ATOM 623 C C . HIS A 1 81 ? 2.638 5.094 1.636 1.00 94.38 81 HIS A C 1
ATOM 625 O O . HIS A 1 81 ? 2.279 6.248 1.395 1.00 94.38 81 HIS A O 1
ATOM 631 N N . LEU A 1 82 ? 2.067 4.370 2.605 1.00 93.88 82 LEU A N 1
ATOM 632 C CA . LEU A 1 82 ? 0.949 4.851 3.417 1.00 93.88 82 LEU A CA 1
ATOM 633 C C . LEU A 1 82 ? 1.347 6.047 4.283 1.00 93.88 82 LEU A C 1
ATOM 635 O O . LEU A 1 82 ? 0.559 6.981 4.418 1.00 93.88 82 LEU A O 1
ATOM 639 N N . TYR A 1 83 ? 2.569 6.056 4.820 1.00 93.88 83 TY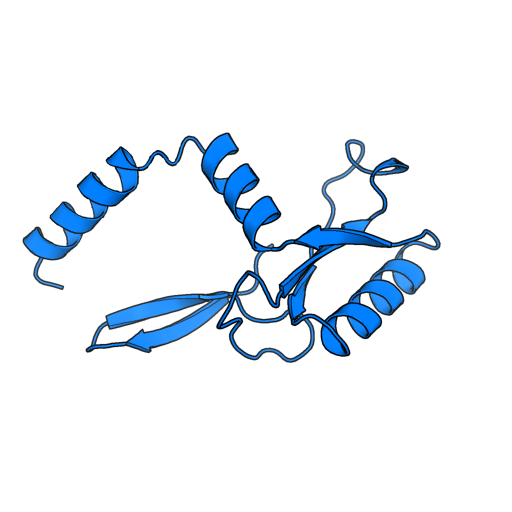R A N 1
ATOM 640 C CA . TYR A 1 83 ? 3.102 7.210 5.539 1.00 93.88 83 TYR A CA 1
ATOM 641 C C . TYR A 1 83 ? 3.085 8.467 4.663 1.00 93.88 83 TYR A C 1
ATOM 643 O O . TYR A 1 83 ? 2.531 9.486 5.076 1.00 93.88 83 TYR A O 1
ATOM 651 N N . TYR A 1 84 ? 3.623 8.396 3.440 1.00 92.75 84 TYR A N 1
ATOM 652 C CA . TYR A 1 84 ? 3.629 9.544 2.534 1.00 92.75 84 TYR A CA 1
ATOM 653 C C . TYR A 1 84 ? 2.222 9.970 2.119 1.00 92.75 84 TYR A C 1
ATOM 655 O O . TYR A 1 84 ? 1.959 11.169 2.028 1.00 92.75 84 TYR A O 1
ATOM 663 N N . LEU A 1 85 ? 1.300 9.027 1.905 1.00 92.06 85 LEU A N 1
ATOM 664 C CA . LEU A 1 85 ? -0.098 9.358 1.625 1.00 92.06 85 LEU A CA 1
ATOM 665 C C . LEU A 1 85 ? -0.749 10.106 2.793 1.00 92.06 85 LEU A C 1
ATOM 667 O O . LEU A 1 85 ? -1.317 11.175 2.582 1.00 92.06 85 LEU A O 1
ATOM 671 N N . CYS A 1 86 ? -0.634 9.588 4.018 1.00 92.88 86 CYS A N 1
ATOM 672 C CA . CYS A 1 86 ? -1.174 10.242 5.209 1.00 92.88 86 CYS A CA 1
ATOM 673 C C . CYS A 1 86 ? -0.557 11.630 5.417 1.00 92.88 86 CYS A C 1
ATOM 675 O O . CYS A 1 86 ? -1.284 12.601 5.622 1.00 92.88 86 CYS A O 1
ATOM 677 N N . TYR A 1 87 ? 0.769 11.736 5.295 1.00 92.50 87 TYR A N 1
ATOM 678 C CA . TYR A 1 87 ? 1.495 12.995 5.428 1.00 92.50 87 TYR A CA 1
ATOM 679 C C . TYR A 1 87 ? 1.023 14.039 4.407 1.00 92.50 87 TYR A C 1
ATOM 681 O O . TYR A 1 87 ? 0.679 15.158 4.782 1.00 92.50 87 TYR A O 1
ATOM 689 N N . ASN A 1 88 ? 0.933 13.667 3.127 1.00 92.75 88 ASN A N 1
ATOM 690 C CA . ASN A 1 88 ? 0.520 14.577 2.055 1.00 92.75 88 ASN A CA 1
ATOM 691 C C . ASN A 1 88 ? -0.965 14.969 2.127 1.00 92.75 88 ASN A C 1
ATOM 693 O O . ASN A 1 88 ? -1.346 16.011 1.598 1.00 92.75 88 ASN A O 1
ATOM 697 N N . LEU A 1 89 ? -1.800 14.159 2.783 1.00 94.31 89 LEU A N 1
ATOM 698 C CA . LEU A 1 89 ? -3.199 14.484 3.076 1.00 94.31 89 LEU A CA 1
ATOM 699 C C . LEU A 1 89 ? -3.368 15.349 4.336 1.00 94.31 89 LEU A C 1
ATOM 701 O O . LEU A 1 89 ? -4.486 15.760 4.638 1.00 94.31 89 LEU A O 1
ATOM 705 N N . GLY A 1 90 ? -2.288 15.628 5.073 1.00 93.62 90 GLY A N 1
ATOM 706 C CA . GLY A 1 90 ? -2.347 16.372 6.330 1.00 93.62 90 GLY A CA 1
ATOM 707 C C . GLY A 1 90 ? -2.952 15.578 7.491 1.00 93.62 90 GLY A C 1
ATOM 708 O O . GLY A 1 90 ? -3.427 16.181 8.450 1.00 93.62 90 GLY A O 1
ATOM 709 N N . LEU A 1 91 ? -2.946 14.241 7.423 1.00 92.75 91 LEU A N 1
ATOM 710 C CA . LEU A 1 91 ? -3.421 13.382 8.509 1.00 92.75 91 LEU A CA 1
ATOM 711 C C . LEU A 1 91 ? -2.354 13.308 9.604 1.00 92.75 91 LEU A C 1
ATOM 713 O O . LEU A 1 91 ? -1.390 12.545 9.515 1.00 92.75 91 LEU A O 1
ATOM 717 N N . THR A 1 92 ? -2.512 14.144 10.625 1.00 89.81 92 THR A N 1
ATOM 718 C CA . THR A 1 92 ? -1.618 14.191 11.785 1.00 89.81 92 THR A CA 1
ATOM 719 C C . THR A 1 92 ? -2.060 13.204 12.869 1.00 89.81 92 THR A C 1
ATOM 721 O O . THR A 1 92 ? -3.225 12.804 12.892 1.00 89.81 92 THR A O 1
ATOM 724 N N . PRO A 1 93 ? -1.179 12.835 13.820 1.00 88.81 93 PRO A N 1
ATOM 725 C CA . PRO A 1 93 ? -1.582 12.056 14.992 1.00 88.81 93 PRO A CA 1
ATOM 726 C C . PRO A 1 93 ? -2.782 12.662 15.735 1.00 88.81 93 PRO A C 1
ATOM 728 O O . PRO A 1 93 ? -3.710 11.943 16.083 1.00 88.81 93 PRO A O 1
ATOM 731 N N . GLN A 1 94 ? -2.817 13.993 15.883 1.00 91.00 94 GLN A N 1
ATOM 732 C CA . GLN A 1 94 ? -3.919 14.699 16.545 1.00 91.00 94 GLN A CA 1
ATOM 733 C C . GLN A 1 94 ? -5.254 14.493 15.828 1.00 91.00 94 GLN A C 1
ATOM 735 O O . GLN A 1 94 ? -6.279 14.325 16.479 1.00 91.00 94 GLN A O 1
ATOM 740 N N . TRP A 1 95 ? -5.244 14.468 14.494 1.00 90.88 95 TRP A N 1
ATOM 741 C CA . TRP A 1 95 ? -6.452 14.222 13.715 1.00 90.88 95 TRP A CA 1
ATOM 742 C C . TRP A 1 95 ? -7.026 12.821 13.974 1.00 90.88 95 TRP A C 1
ATOM 744 O O . TRP A 1 95 ? -8.243 12.661 14.043 1.00 90.88 95 TRP A O 1
ATOM 754 N N . PHE A 1 96 ? -6.166 11.810 14.147 1.00 87.38 96 PHE A N 1
ATOM 755 C CA . PHE A 1 96 ? -6.608 10.458 14.506 1.00 87.38 96 PHE A CA 1
ATOM 756 C C . PHE A 1 96 ? -7.181 10.418 15.925 1.00 87.38 96 PHE A C 1
ATOM 758 O O . PHE A 1 96 ? -8.286 9.923 16.104 1.00 87.38 96 PHE A O 1
ATOM 765 N N . GLU A 1 97 ? -6.505 11.029 16.902 1.00 90.56 97 GLU A N 1
ATOM 766 C CA . GLU A 1 97 ? -6.992 11.107 18.288 1.00 90.56 97 GLU A CA 1
ATOM 767 C C . GLU A 1 97 ? -8.344 11.829 18.406 1.00 90.56 97 GLU A C 1
ATOM 769 O O . GLU A 1 97 ? -9.220 11.416 19.163 1.00 90.56 97 GLU A O 1
ATOM 774 N N . GLU A 1 98 ? -8.529 12.931 17.673 1.00 90.19 98 GLU A N 1
ATOM 775 C CA . GLU A 1 98 ? -9.802 13.655 17.626 1.00 90.19 98 GLU A CA 1
ATOM 776 C C . GLU A 1 98 ? -10.920 12.799 17.046 1.00 90.19 98 GLU A C 1
ATOM 778 O O . GLU A 1 98 ? -12.052 12.861 17.528 1.00 90.19 98 GLU A O 1
ATOM 783 N N . ARG A 1 99 ? -10.602 11.989 16.035 1.00 85.06 99 ARG A N 1
ATOM 784 C CA . ARG A 1 99 ? -11.585 11.131 15.392 1.00 85.06 99 ARG A CA 1
ATOM 785 C C . ARG A 1 99 ? -11.934 9.906 16.229 1.00 85.06 99 ARG A C 1
ATOM 787 O O . ARG A 1 99 ? -13.107 9.555 16.282 1.00 85.06 99 ARG A O 1
ATOM 794 N N . ASP A 1 100 ? -10.964 9.308 16.912 1.00 84.56 100 ASP A N 1
ATOM 795 C CA . ASP A 1 100 ? -11.207 8.191 17.831 1.00 84.56 100 ASP A CA 1
ATOM 796 C C . ASP A 1 100 ? -12.136 8.624 18.978 1.00 84.56 100 ASP A C 1
ATOM 798 O O . ASP A 1 100 ? -13.115 7.939 19.261 1.00 84.56 100 ASP A O 1
ATOM 802 N N . ARG A 1 101 ? -11.925 9.823 19.547 1.00 85.00 101 ARG A N 1
ATOM 803 C CA . ARG A 1 101 ? -12.836 10.394 20.559 1.00 85.00 101 ARG A CA 1
ATOM 804 C C . ARG A 1 101 ? -14.265 10.575 20.046 1.00 85.00 101 ARG A C 1
ATOM 806 O O . ARG A 1 101 ? -15.206 10.271 20.764 1.00 85.00 101 ARG A O 1
ATOM 813 N N . GLN A 1 102 ? -14.437 11.046 18.809 1.00 77.50 102 GLN A N 1
ATOM 814 C CA . GLN A 1 102 ? -15.773 11.177 18.211 1.00 77.50 102 GLN A CA 1
ATOM 815 C C . GLN A 1 102 ? -16.472 9.822 18.063 1.00 77.50 102 GLN A C 1
ATOM 817 O O . GLN A 1 102 ? -17.663 9.730 18.335 1.00 77.50 102 GLN A O 1
ATOM 822 N N . PHE A 1 103 ? -15.746 8.769 17.675 1.00 74.06 103 PHE A N 1
ATOM 823 C CA . PHE A 1 103 ? -16.320 7.424 17.586 1.00 74.06 103 PHE A CA 1
ATOM 824 C C . PHE A 1 103 ? -16.747 6.875 18.953 1.00 74.06 103 PHE A C 1
ATOM 826 O O . PHE A 1 103 ? -17.823 6.287 19.051 1.00 74.06 103 PHE A O 1
ATOM 833 N N . GLU A 1 104 ? -15.945 7.098 19.999 1.00 75.31 104 GLU A N 1
ATOM 834 C CA . GLU A 1 104 ? -16.303 6.724 21.374 1.00 75.31 104 GLU A CA 1
ATOM 835 C C . GLU A 1 104 ? -17.547 7.487 21.870 1.00 75.31 104 GLU A C 1
ATOM 837 O O . GLU A 1 104 ? -18.438 6.887 22.477 1.00 75.31 104 GLU A O 1
ATOM 842 N N . ASP A 1 105 ? -17.638 8.788 21.576 1.00 72.81 105 ASP A N 1
ATOM 843 C CA . ASP A 1 105 ? -18.766 9.646 21.964 1.00 72.81 105 ASP A CA 1
ATOM 844 C C . ASP A 1 105 ? -20.065 9.301 21.205 1.00 72.81 105 ASP A C 1
ATOM 846 O O . ASP A 1 105 ? -21.159 9.391 21.772 1.00 72.81 105 ASP A O 1
ATOM 850 N N . ASP A 1 106 ? -19.957 8.863 19.947 1.00 73.81 106 ASP A N 1
ATOM 851 C CA . ASP A 1 106 ? -21.091 8.453 19.108 1.00 73.81 106 ASP A CA 1
ATOM 852 C C . ASP A 1 106 ? -21.646 7.057 19.478 1.00 73.81 106 ASP A C 1
ATOM 854 O O . ASP A 1 106 ? -22.696 6.650 18.968 1.00 73.81 106 ASP A O 1
ATOM 858 N N . GLY A 1 107 ? -20.991 6.333 20.397 1.00 58.88 107 GLY A N 1
ATOM 859 C CA . GLY A 1 107 ? -21.476 5.067 20.957 1.00 58.88 107 GLY A CA 1
ATOM 860 C C . GLY A 1 107 ? -21.492 3.894 19.970 1.00 58.88 107 GLY A C 1
ATOM 861 O O . GLY A 1 107 ? -22.366 3.027 20.082 1.00 58.88 107 GLY A O 1
ATOM 862 N N . VAL A 1 108 ? -20.567 3.890 19.003 1.00 54.47 108 VAL A N 1
ATOM 863 C CA . VAL A 1 108 ? -20.362 2.802 18.026 1.00 54.47 108 VAL A CA 1
ATOM 864 C C . VAL A 1 108 ? -19.340 1.792 18.533 1.00 54.47 108 VAL A C 1
ATOM 866 O O . VAL A 1 108 ? -18.278 2.220 19.028 1.00 54.47 108 VAL A O 1
#

Secondary structure (DSSP, 8-state):
---EEEEEETTEEEEEEBPTTT--B---GGGEEEEEE-TTTTTSSPPPPEEEETTHHHHHHHHHHHHHHSSPEEEEEHHHHHHHHHHHTT--HHHHHHHHHHHHHTT-

Radius of gyration: 16.18 Å; chains: 1; bounding box: 33×31×43 Å

Organism: NCBI:txid1618023

Foldseek 3Di:
DFDWDWDDDPNDTDTFTAFPQPRHGDPDLQQKKWKWFPPVPPPPDDTDTTIHGPDPSVVVSQVVRCVVPVGGIDMDRSVVVVVVVCVVVVNDPVNVVVVVVVVVVVPD

pLDDT: mean 87.52, std 11.07, range [54.47, 98.5]